Protein AF-A0A8C5TLG9-F1 (afdb_monomer)

Radius of gyration: 28.96 Å; Cα contacts (8 Å, |Δi|>4): 56; chains: 1; bounding box: 76×44×58 Å

pLDDT: mean 71.69, std 20.34, range [40.75, 98.5]

Nearest PDB structures (foldseek):
  8zl9-assembly1_E  TM=5.639E-01  e=2.515E+00  African swine fever virus
  8y3q-assembly1_A  TM=5.079E-01  e=3.062E+00  African swine fever virus
  8zl9-assembly1_D  TM=3.496E-01  e=2.515E+00  African swine fever virus
  3gw6-assembly2_D  TM=3.456E-01  e=9.338E+00  Escherichia phage K1F

Mean predicted aligned error: 16.38 Å

Foldseek 3Di:
DDDDPPQPFDKDKDWDDWDWDPPPDPPIDIDTDIDIDTDGPDPPPPPDDVCPPVPPPDPPDDDDPDDD

Structure (mmCIF, N/CA/C/O backbone):
data_AF-A0A8C5TLG9-F1
#
_entry.id   AF-A0A8C5TLG9-F1
#
loop_
_atom_site.group_PDB
_atom_site.id
_atom_site.type_symbol
_atom_site.label_atom_id
_atom_site.label_alt_id
_atom_site.label_comp_id
_atom_site.label_asym_id
_atom_site.label_entity_id
_atom_site.label_seq_id
_atom_site.pdbx_PDB_ins_code
_atom_site.Cartn_x
_atom_site.Cartn_y
_atom_site.Cartn_z
_atom_site.occupancy
_atom_site.B_iso_or_equiv
_atom_site.auth_seq_id
_atom_site.auth_comp_id
_atom_site.auth_asym_id
_atom_site.auth_atom_id
_atom_site.pdbx_PDB_model_num
ATOM 1 N N . MET A 1 1 ? 14.341 14.869 -38.284 1.00 40.75 1 MET A N 1
ATOM 2 C CA . MET A 1 1 ? 13.270 14.127 -37.588 1.00 40.75 1 MET A CA 1
ATOM 3 C C . MET A 1 1 ? 13.631 14.032 -36.116 1.00 40.75 1 MET A C 1
ATOM 5 O O . MET A 1 1 ? 14.747 13.633 -35.822 1.00 40.75 1 MET A O 1
ATOM 9 N N . GLY A 1 2 ? 12.740 14.454 -35.217 1.00 48.16 2 GLY A N 1
ATOM 10 C CA . GLY A 1 2 ? 12.946 14.328 -33.774 1.00 48.16 2 GLY A CA 1
ATOM 11 C C . GLY A 1 2 ? 12.633 12.913 -33.297 1.00 48.16 2 GLY A C 1
ATOM 12 O O . GLY A 1 2 ? 11.602 12.357 -33.663 1.00 48.16 2 GLY A O 1
ATOM 13 N N . MET A 1 3 ? 13.509 12.350 -32.474 1.00 49.66 3 MET A N 1
ATOM 14 C CA . MET A 1 3 ? 13.211 11.177 -31.661 1.00 49.66 3 MET A CA 1
ATOM 15 C C . MET A 1 3 ? 13.487 11.582 -30.217 1.00 49.66 3 MET A C 1
ATOM 17 O O . MET A 1 3 ? 14.636 11.603 -29.783 1.00 49.66 3 MET A O 1
ATOM 21 N N . SER A 1 4 ? 12.445 11.982 -29.482 1.00 49.59 4 SER A N 1
ATOM 22 C CA . SER A 1 4 ? 12.546 12.062 -28.027 1.00 49.59 4 SER A CA 1
ATOM 23 C C . SER A 1 4 ? 12.672 10.629 -27.516 1.00 49.59 4 SER A C 1
ATOM 25 O O . SER A 1 4 ? 11.695 9.878 -27.537 1.00 49.59 4 SER A O 1
ATOM 27 N N . GLY A 1 5 ? 13.875 10.235 -27.102 1.00 50.69 5 GLY A N 1
ATOM 28 C CA . GLY A 1 5 ? 14.091 9.018 -26.329 1.00 50.69 5 GLY A CA 1
ATOM 29 C C . GLY A 1 5 ? 13.402 9.163 -24.979 1.00 50.69 5 GLY A C 1
ATOM 30 O O . GLY A 1 5 ? 14.006 9.618 -24.015 1.00 50.69 5 GLY A O 1
ATOM 31 N N . GLY A 1 6 ? 12.112 8.840 -24.923 1.00 48.53 6 GLY A N 1
ATOM 32 C CA . GLY A 1 6 ? 11.421 8.625 -23.665 1.00 48.53 6 GLY A CA 1
ATOM 33 C C . GLY A 1 6 ? 11.956 7.333 -23.073 1.00 48.53 6 GLY A C 1
ATOM 34 O O . GLY A 1 6 ? 11.481 6.260 -23.429 1.00 48.53 6 GLY A O 1
ATOM 35 N N . SER A 1 7 ? 12.959 7.433 -22.204 1.00 55.38 7 SER A N 1
ATOM 36 C CA . SER A 1 7 ? 13.340 6.375 -21.274 1.00 55.38 7 SER A CA 1
ATOM 37 C C . SER A 1 7 ? 12.140 6.109 -20.369 1.00 55.38 7 SER A C 1
ATOM 39 O O . SER A 1 7 ? 11.976 6.732 -19.319 1.00 55.38 7 SER A O 1
ATOM 41 N N . SER A 1 8 ? 11.217 5.268 -20.829 1.00 55.88 8 SER A N 1
ATOM 42 C CA . SER A 1 8 ? 10.028 4.920 -20.071 1.00 55.88 8 SER A CA 1
ATOM 43 C C . SER A 1 8 ? 10.430 3.920 -18.999 1.00 55.88 8 SER A C 1
ATOM 45 O O . SER A 1 8 ? 10.313 2.709 -19.189 1.00 55.88 8 SER A O 1
ATOM 47 N N . GLU A 1 9 ? 10.906 4.438 -17.870 1.00 59.41 9 GLU A N 1
ATOM 48 C CA . GLU A 1 9 ? 10.909 3.726 -16.597 1.00 59.41 9 GLU A CA 1
ATOM 49 C C . GLU A 1 9 ? 9.459 3.353 -16.274 1.00 59.41 9 GLU A C 1
ATOM 51 O O . GLU A 1 9 ? 8.685 4.114 -15.689 1.00 59.41 9 GLU A O 1
ATOM 56 N N . LEU A 1 10 ? 9.036 2.182 -16.744 1.00 60.03 10 LEU A N 1
ATOM 57 C CA . LEU A 1 10 ? 7.694 1.682 -16.501 1.00 60.03 10 LEU A CA 1
ATOM 58 C C . LEU A 1 10 ? 7.666 1.088 -15.101 1.00 60.03 10 LEU A C 1
ATOM 60 O O . LEU A 1 10 ? 7.930 -0.095 -14.893 1.00 60.03 10 LEU A O 1
ATOM 64 N N . THR A 1 11 ? 7.315 1.940 -14.145 1.00 75.19 11 THR A N 1
ATOM 65 C CA . THR A 1 11 ? 6.965 1.522 -12.793 1.00 75.19 11 THR A CA 1
ATOM 66 C C . THR A 1 11 ? 5.459 1.303 -12.728 1.00 75.19 11 THR A C 1
ATOM 68 O O . THR A 1 11 ? 4.675 2.242 -12.829 1.00 75.19 11 THR A O 1
ATOM 71 N N . THR A 1 12 ? 5.032 0.050 -12.580 1.00 87.69 12 THR A N 1
ATOM 72 C CA . THR A 1 12 ? 3.630 -0.283 -12.298 1.00 87.69 12 THR A CA 1
ATOM 73 C C . THR A 1 12 ? 3.478 -0.571 -10.814 1.00 87.69 12 THR A C 1
ATOM 75 O O . THR A 1 12 ? 4.148 -1.451 -10.275 1.00 87.69 12 THR A O 1
ATOM 78 N N . VAL A 1 13 ? 2.559 0.137 -10.162 1.00 92.69 13 VAL A N 1
ATOM 79 C CA . VAL A 1 13 ? 2.185 -0.100 -8.765 1.00 92.69 13 VAL A CA 1
ATOM 80 C C . VAL A 1 13 ? 0.772 -0.661 -8.730 1.00 92.69 13 VAL A C 1
ATOM 82 O O . VAL A 1 13 ? -0.130 -0.129 -9.377 1.00 92.69 13 VAL A O 1
ATOM 85 N N . ARG A 1 14 ? 0.562 -1.734 -7.967 1.00 94.75 14 ARG A N 1
ATOM 86 C CA . ARG A 1 14 ? -0.773 -2.242 -7.645 1.00 94.75 14 ARG A CA 1
ATOM 87 C C . ARG A 1 14 ? -0.943 -2.317 -6.138 1.00 94.75 14 ARG A C 1
ATOM 89 O O . ARG A 1 14 ? -0.189 -3.017 -5.471 1.00 94.75 14 ARG A O 1
ATOM 96 N N . VAL A 1 15 ? -1.967 -1.644 -5.629 1.00 96.62 15 VAL A N 1
ATOM 97 C CA . VAL A 1 15 ? -2.400 -1.725 -4.230 1.00 96.62 15 VAL A CA 1
ATOM 98 C C . VAL A 1 15 ? -3.649 -2.592 -4.195 1.00 96.62 15 VAL A C 1
ATOM 100 O O . VAL A 1 15 ? -4.608 -2.318 -4.914 1.00 96.62 15 VAL A O 1
ATOM 103 N N . GLN A 1 16 ? -3.605 -3.688 -3.449 1.00 97.06 16 GLN A N 1
ATOM 104 C CA . GLN A 1 16 ?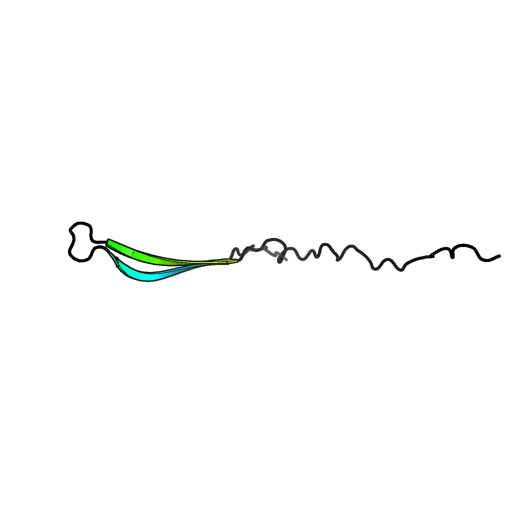 -4.650 -4.709 -3.445 1.00 97.06 16 GLN A CA 1
ATOM 105 C C . GLN A 1 16 ? -4.803 -5.320 -2.049 1.00 97.06 16 GLN A C 1
ATOM 107 O O . GLN A 1 16 ? -3.983 -5.069 -1.169 1.00 97.06 16 GLN A O 1
ATOM 112 N N . ASP A 1 17 ? -5.830 -6.161 -1.895 1.00 97.56 17 ASP A N 1
ATOM 113 C CA . ASP A 1 17 ? -6.052 -6.997 -0.707 1.00 97.56 17 ASP A CA 1
ATOM 114 C C . ASP A 1 17 ? -6.155 -6.171 0.591 1.00 97.56 17 ASP A C 1
ATOM 116 O O . ASP A 1 17 ? -5.277 -6.272 1.447 1.00 97.56 17 ASP A O 1
ATOM 120 N N . PRO A 1 18 ? -7.181 -5.301 0.717 1.00 97.81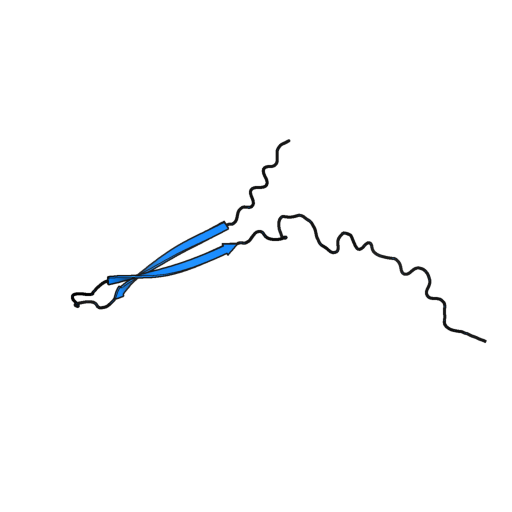 18 PRO A N 1
ATOM 121 C CA . PRO A 1 18 ? -7.422 -4.566 1.952 1.00 97.81 18 PRO A CA 1
ATOM 122 C C . PRO A 1 18 ? -7.768 -5.538 3.078 1.00 97.81 18 PRO A C 1
ATOM 124 O O . PRO A 1 18 ? -8.657 -6.380 2.917 1.00 97.81 18 PRO A O 1
ATOM 127 N N . ARG A 1 19 ? -7.119 -5.397 4.234 1.00 98.06 19 ARG A N 1
ATOM 128 C CA . ARG A 1 19 ? -7.416 -6.224 5.407 1.00 98.06 19 ARG A CA 1
ATOM 129 C C . ARG A 1 19 ? -7.552 -5.369 6.649 1.00 98.06 19 ARG A C 1
ATOM 131 O O . ARG A 1 19 ? -6.760 -4.464 6.888 1.00 98.06 19 ARG A O 1
ATOM 138 N N . VAL A 1 20 ? -8.583 -5.663 7.434 1.00 98.19 20 VAL A N 1
ATOM 139 C CA . VAL A 1 20 ? -8.766 -5.046 8.747 1.00 98.19 20 VAL A CA 1
ATOM 140 C C . VAL A 1 20 ? -7.802 -5.717 9.718 1.00 98.19 20 VAL A C 1
ATOM 142 O O . VAL A 1 20 ? -7.796 -6.938 9.861 1.00 98.19 20 VAL A O 1
ATOM 145 N N . GLN A 1 21 ? -6.994 -4.904 10.381 1.00 98.50 21 GLN A N 1
ATOM 146 C CA . GLN A 1 21 ? -6.077 -5.289 11.441 1.00 98.50 21 GLN A CA 1
ATOM 147 C C . GLN A 1 21 ? -6.621 -4.793 12.777 1.00 98.50 21 GLN A C 1
ATOM 149 O O . GLN A 1 21 ? -7.202 -3.711 12.855 1.00 98.50 21 GLN A O 1
ATOM 154 N N . ASN A 1 22 ? -6.399 -5.568 13.840 1.00 97.06 22 ASN A N 1
ATOM 155 C CA . ASN A 1 22 ? -6.889 -5.272 15.191 1.00 97.06 22 ASN A CA 1
ATOM 156 C C . ASN A 1 22 ? -8.410 -5.023 15.251 1.00 97.06 22 ASN A C 1
ATOM 158 O O . ASN A 1 22 ? -8.877 -4.113 15.940 1.00 97.06 22 ASN A O 1
ATOM 162 N N . GLU A 1 23 ? -9.188 -5.826 14.521 1.00 97.38 23 GLU A N 1
ATOM 163 C CA . GLU A 1 23 ? -10.643 -5.684 14.460 1.00 97.38 23 GLU A CA 1
ATOM 164 C C . GLU A 1 23 ? -11.277 -5.715 15.864 1.00 97.38 23 GLU A C 1
ATOM 166 O O . GLU A 1 23 ? -10.944 -6.551 16.704 1.00 97.38 23 GLU A O 1
ATOM 171 N N . GLY A 1 24 ? -12.173 -4.760 16.138 1.00 95.88 24 GLY A N 1
ATOM 172 C CA . GLY A 1 24 ? -12.832 -4.612 17.441 1.00 95.88 24 GLY A CA 1
ATOM 173 C C . GLY A 1 24 ? -12.013 -3.886 18.519 1.00 95.88 24 GLY A C 1
ATOM 174 O O . GLY A 1 24 ? -12.537 -3.635 19.602 1.00 95.88 24 GLY A O 1
ATOM 175 N N . SER A 1 25 ? -10.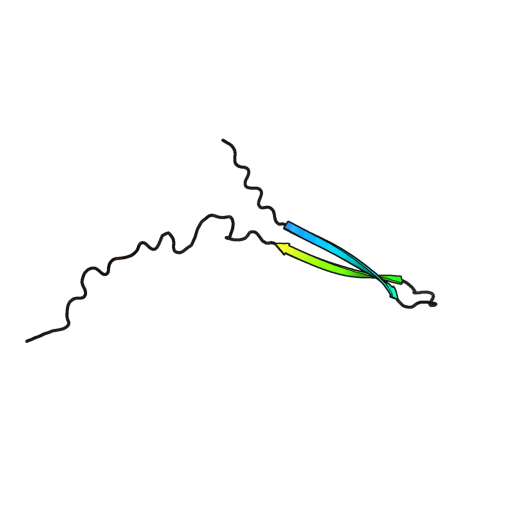764 -3.502 18.238 1.00 97.38 25 SER A N 1
ATOM 176 C CA . SER A 1 25 ? -9.953 -2.643 19.110 1.00 97.38 25 SER A CA 1
ATOM 177 C C . SER A 1 25 ? -10.097 -1.162 18.740 1.00 97.38 25 SER A C 1
ATOM 179 O O . SER A 1 25 ? -10.374 -0.808 17.594 1.00 97.38 25 SER A O 1
ATOM 181 N N . TRP A 1 26 ? -9.825 -0.271 19.698 1.00 97.56 26 TRP A N 1
ATOM 182 C CA . TRP A 1 26 ? -9.744 1.178 19.463 1.00 97.56 26 TRP A CA 1
ATOM 183 C C . TRP A 1 26 ? -8.656 1.560 18.443 1.00 97.56 26 TRP A C 1
ATOM 185 O O . TRP A 1 26 ? -8.747 2.610 17.816 1.00 97.56 26 TRP A O 1
ATOM 195 N N . ASN A 1 27 ? -7.637 0.709 18.276 1.00 97.06 27 ASN A N 1
ATOM 196 C CA . ASN A 1 27 ? -6.539 0.890 17.326 1.00 97.06 27 ASN A CA 1
ATOM 197 C C . ASN A 1 27 ? -6.710 0.056 16.043 1.00 97.06 27 ASN A C 1
ATOM 199 O O . ASN A 1 27 ? -5.712 -0.335 15.435 1.00 97.06 27 ASN A O 1
ATOM 203 N N . SER A 1 28 ? -7.951 -0.258 15.668 1.00 97.56 28 SER A N 1
ATOM 204 C CA . SER A 1 28 ? -8.254 -0.929 14.403 1.00 97.56 28 SER A CA 1
ATOM 205 C C . SER A 1 28 ? -7.824 -0.070 13.206 1.00 97.56 28 SER A C 1
ATOM 207 O O . SER A 1 28 ? -8.033 1.146 13.201 1.00 97.56 28 SER A O 1
ATOM 209 N N . TYR A 1 29 ? -7.215 -0.691 12.193 1.00 98.38 29 TYR A N 1
ATOM 210 C CA . TYR A 1 29 ? -6.793 -0.030 10.952 1.00 98.38 29 TYR A CA 1
ATOM 211 C C . TYR A 1 29 ? -6.902 -0.972 9.752 1.00 98.38 29 TYR A C 1
ATOM 213 O O . TYR A 1 29 ? -7.059 -2.177 9.911 1.00 98.38 29 TYR A O 1
ATOM 221 N N . VAL A 1 30 ? -6.822 -0.424 8.538 1.00 98.12 30 VAL A N 1
ATOM 222 C CA . VAL A 1 30 ? -6.774 -1.218 7.304 1.00 98.12 30 VAL A CA 1
ATOM 223 C C . VAL A 1 30 ? -5.370 -1.152 6.726 1.00 98.12 30 VAL A C 1
ATOM 225 O O . VAL A 1 30 ? -4.856 -0.054 6.502 1.00 98.12 30 VAL A O 1
ATOM 228 N N . ASP A 1 31 ? -4.765 -2.307 6.472 1.00 98.25 31 ASP A N 1
ATOM 229 C CA . ASP A 1 31 ? -3.540 -2.409 5.685 1.00 98.25 31 ASP A CA 1
ATOM 230 C C . ASP A 1 31 ? -3.809 -2.952 4.277 1.00 98.25 31 ASP A C 1
ATOM 232 O O . ASP A 1 31 ? -4.915 -3.380 3.938 1.00 98.25 31 ASP A O 1
ATOM 236 N N . TYR A 1 32 ? -2.789 -2.844 3.424 1.00 98.38 32 TYR A N 1
ATOM 237 C CA . TYR A 1 32 ? -2.859 -3.219 2.018 1.00 98.38 32 TYR A CA 1
ATOM 238 C C . TYR A 1 32 ? -1.596 -3.954 1.601 1.00 98.38 32 TYR A C 1
ATOM 240 O O . TYR A 1 32 ? -0.487 -3.635 2.037 1.00 98.38 32 TYR A O 1
ATOM 248 N N . LYS A 1 33 ? -1.749 -4.864 0.644 1.00 97.31 33 LYS A N 1
ATOM 249 C CA . LYS A 1 33 ? -0.623 -5.458 -0.063 1.00 97.31 33 LYS A CA 1
ATOM 250 C C . LYS A 1 33 ? -0.246 -4.598 -1.264 1.00 97.31 33 LYS A C 1
ATOM 252 O O . LYS A 1 33 ? -1.066 -4.336 -2.147 1.00 97.31 33 LYS A O 1
ATOM 257 N N . ILE A 1 34 ? 1.019 -4.195 -1.322 1.00 96.12 34 ILE A N 1
ATOM 258 C CA . ILE A 1 34 ? 1.565 -3.406 -2.428 1.00 96.12 34 ILE A CA 1
ATOM 259 C C . ILE A 1 34 ? 2.430 -4.315 -3.301 1.00 96.12 34 ILE A C 1
ATOM 261 O O . ILE A 1 34 ? 3.362 -4.955 -2.820 1.00 96.12 34 ILE A O 1
ATOM 265 N N . PHE A 1 35 ? 2.121 -4.357 -4.594 1.00 94.06 35 PHE A N 1
ATOM 266 C CA . PHE A 1 35 ? 2.946 -4.988 -5.615 1.00 94.06 35 PHE A CA 1
ATOM 267 C C . PHE A 1 35 ? 3.595 -3.910 -6.470 1.00 94.06 35 PHE A C 1
ATOM 269 O O . PHE A 1 35 ? 2.912 -3.051 -7.032 1.00 94.06 35 PHE A O 1
ATOM 276 N N . LEU A 1 36 ? 4.913 -3.993 -6.588 1.00 92.25 36 LEU A N 1
ATOM 277 C CA . LEU A 1 36 ? 5.723 -3.082 -7.374 1.00 92.25 36 LEU A CA 1
ATOM 278 C C . LEU A 1 36 ? 6.379 -3.867 -8.510 1.00 92.25 36 LEU A C 1
ATOM 280 O O . LEU A 1 36 ? 7.103 -4.829 -8.265 1.00 92.25 36 LEU A O 1
ATOM 284 N N . HIS A 1 37 ? 6.119 -3.456 -9.747 1.00 85.31 37 HIS A N 1
ATOM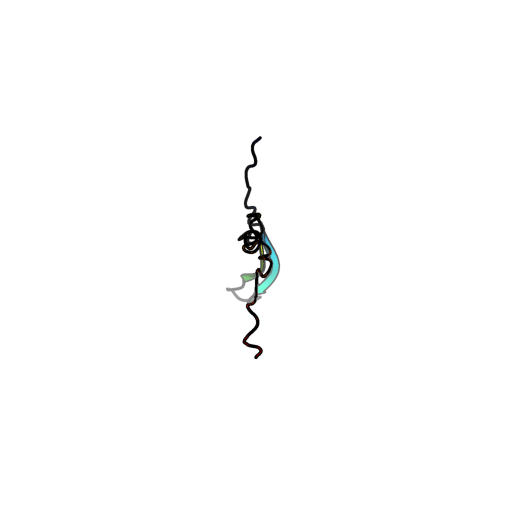 285 C CA . HIS A 1 37 ? 6.838 -3.933 -10.921 1.00 85.31 37 HIS A CA 1
ATOM 286 C C . HIS A 1 37 ? 7.657 -2.776 -11.481 1.00 85.31 37 HIS A C 1
ATOM 288 O O . HIS A 1 37 ? 7.095 -1.825 -12.025 1.00 85.31 37 HIS A O 1
ATOM 294 N N . VAL A 1 38 ? 8.975 -2.859 -11.327 1.00 76.75 38 VAL A N 1
ATOM 295 C CA . VAL A 1 38 ? 9.921 -1.899 -11.895 1.00 76.75 38 VAL A CA 1
ATOM 296 C C . VAL A 1 38 ? 10.517 -2.485 -13.165 1.00 76.75 38 VAL A C 1
ATOM 298 O O . VAL A 1 38 ? 11.109 -3.563 -13.140 1.00 76.75 38 VAL A O 1
ATOM 301 N N . ARG A 1 39 ? 10.360 -1.775 -14.281 1.00 67.06 39 ARG A N 1
ATOM 302 C CA . ARG A 1 39 ? 11.203 -1.977 -15.458 1.00 67.06 39 ARG A CA 1
ATOM 303 C C . ARG A 1 39 ? 12.192 -0.837 -15.526 1.00 67.06 39 ARG A C 1
ATOM 305 O O . ARG A 1 39 ? 11.806 0.315 -15.709 1.00 67.06 39 ARG A O 1
ATOM 312 N N . TRP A 1 40 ? 13.453 -1.190 -15.341 1.00 60.78 40 TRP A N 1
ATOM 313 C CA . TRP A 1 40 ? 14.569 -0.284 -15.510 1.00 60.78 40 TRP A CA 1
ATOM 314 C C . TRP A 1 40 ? 15.056 -0.390 -16.951 1.00 60.78 40 TRP A C 1
ATOM 316 O O . TRP A 1 40 ? 15.451 -1.475 -17.371 1.00 60.78 40 TRP A O 1
ATOM 326 N N . MET A 1 41 ? 15.019 0.717 -17.693 1.00 62.44 41 MET A N 1
ATOM 327 C CA . MET A 1 41 ? 15.698 0.810 -18.985 1.00 62.44 41 MET A CA 1
ATOM 328 C C . MET A 1 41 ? 17.136 1.266 -18.745 1.00 62.44 41 MET A C 1
ATOM 330 O O . MET A 1 41 ? 17.460 2.450 -18.825 1.00 62.44 41 MET A O 1
ATOM 334 N N . GLY A 1 42 ? 17.991 0.323 -18.368 1.00 66.88 42 GLY A N 1
ATOM 335 C CA . GLY A 1 42 ? 19.432 0.516 -18.265 1.00 66.88 42 GLY A CA 1
ATOM 336 C C . GLY A 1 42 ? 20.103 -0.442 -19.233 1.00 66.88 42 GLY A C 1
ATOM 337 O O . GLY A 1 42 ? 19.957 -1.648 -19.076 1.00 66.88 42 GLY A O 1
ATOM 338 N N . TRP A 1 43 ? 20.816 0.104 -20.220 1.00 56.69 43 TRP A N 1
ATOM 339 C CA . TRP A 1 43 ? 21.508 -0.579 -21.330 1.00 56.69 43 TRP A CA 1
ATOM 340 C C . TRP A 1 43 ? 20.653 -1.241 -22.419 1.00 56.69 43 TRP A C 1
ATOM 342 O O . TRP A 1 43 ? 21.013 -1.125 -23.587 1.00 56.69 43 TRP A O 1
ATOM 352 N N . ASP A 1 44 ? 19.511 -1.842 -22.101 1.00 61.16 44 ASP 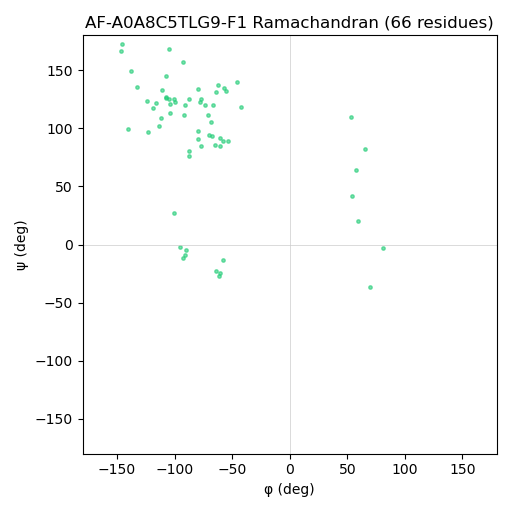A N 1
ATOM 353 C CA . ASP A 1 44 ? 18.619 -2.495 -23.079 1.00 61.16 44 ASP A CA 1
ATOM 354 C C . ASP A 1 44 ? 18.048 -1.546 -24.156 1.00 61.16 44 ASP A C 1
ATOM 356 O O . ASP A 1 44 ? 17.751 -1.968 -25.272 1.00 61.16 44 ASP A O 1
ATOM 360 N N . GLY A 1 45 ? 17.923 -0.253 -23.842 1.00 62.50 45 GLY A N 1
ATOM 361 C CA . GLY A 1 45 ? 17.452 0.785 -24.766 1.00 62.50 45 GLY A CA 1
ATOM 362 C C . GLY A 1 45 ? 18.545 1.573 -25.497 1.00 62.50 45 GLY A C 1
ATOM 363 O O . GLY A 1 45 ? 18.217 2.457 -26.286 1.00 62.50 45 GLY A O 1
ATOM 364 N N . MET A 1 46 ? 19.831 1.313 -25.233 1.00 66.06 46 MET A N 1
ATOM 365 C CA . MET A 1 46 ? 20.940 2.128 -25.763 1.00 66.06 46 MET A CA 1
ATOM 366 C C . MET A 1 46 ? 21.481 1.639 -27.113 1.00 66.06 46 MET A C 1
ATOM 368 O O . MET A 1 46 ? 22.324 2.315 -27.700 1.00 66.06 46 MET A O 1
ATOM 372 N N . GLY A 1 47 ? 20.993 0.500 -27.621 1.00 57.47 47 GLY A N 1
ATOM 373 C CA . GLY A 1 47 ? 21.396 -0.037 -28.927 1.00 57.47 47 GLY A CA 1
ATOM 374 C C . GLY A 1 47 ? 22.897 -0.325 -29.052 1.00 57.47 47 GLY A C 1
ATOM 375 O O . GLY A 1 47 ? 23.405 -0.372 -30.164 1.00 57.47 47 GLY A O 1
ATOM 376 N N . TRP A 1 48 ? 23.595 -0.462 -27.924 1.00 60.00 48 TRP A N 1
ATOM 377 C CA . TRP A 1 48 ? 25.015 -0.781 -27.843 1.00 60.00 48 TRP A CA 1
ATOM 378 C C . TRP A 1 48 ? 25.151 -2.164 -27.209 1.00 60.00 48 TRP A C 1
ATOM 380 O O . TRP A 1 48 ? 25.010 -2.287 -25.990 1.00 60.00 48 TRP A O 1
ATOM 390 N N . ASP A 1 49 ? 25.409 -3.197 -28.015 1.00 63.72 49 ASP A N 1
ATOM 391 C CA . ASP A 1 49 ? 25.981 -4.432 -27.487 1.00 63.72 49 ASP A CA 1
ATOM 392 C C . ASP A 1 49 ? 27.489 -4.177 -27.277 1.00 63.72 49 ASP A C 1
ATOM 394 O O . ASP A 1 49 ? 28.186 -3.784 -28.218 1.00 63.72 49 ASP A O 1
ATOM 398 N N . PRO A 1 50 ? 28.040 -4.349 -26.061 1.00 67.38 50 PRO A N 1
ATOM 399 C CA . PRO A 1 50 ? 29.476 -4.195 -25.821 1.00 67.38 50 PRO A CA 1
ATOM 400 C C . PRO A 1 50 ? 30.353 -5.125 -26.682 1.00 67.38 50 PRO A C 1
ATOM 402 O O . PRO A 1 50 ? 31.560 -4.892 -26.776 1.00 67.38 50 PRO A O 1
ATOM 405 N N . TRP A 1 51 ? 29.770 -6.140 -27.327 1.00 69.19 51 TRP A N 1
ATOM 406 C CA . TRP A 1 51 ? 30.449 -7.050 -28.248 1.00 69.19 51 TRP A CA 1
ATOM 407 C C . TRP A 1 51 ? 30.373 -6.626 -29.729 1.00 69.19 51 TRP A C 1
ATOM 409 O O . TRP A 1 51 ? 31.160 -7.139 -30.521 1.00 69.19 51 TRP A O 1
ATOM 419 N N . ASP A 1 52 ? 29.540 -5.647 -30.115 1.00 67.12 52 ASP A N 1
ATOM 420 C CA . ASP A 1 52 ? 29.395 -5.184 -31.516 1.00 67.12 52 ASP A CA 1
ATOM 421 C C . ASP A 1 52 ? 30.681 -4.550 -32.087 1.00 67.12 52 ASP A C 1
ATOM 423 O O . ASP A 1 52 ? 30.887 -4.497 -33.300 1.00 67.12 52 ASP A O 1
ATOM 427 N N . GLY A 1 53 ? 31.567 -4.061 -31.213 1.00 59.12 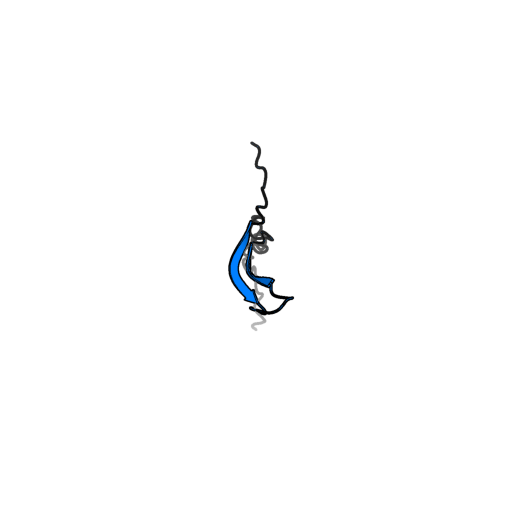53 GLY A N 1
ATOM 428 C CA . GLY A 1 53 ? 32.881 -3.518 -31.579 1.00 59.12 53 GLY A CA 1
ATOM 429 C C . GLY A 1 53 ? 34.011 -4.551 -31.579 1.00 59.12 53 GLY A C 1
ATOM 430 O O . GLY A 1 53 ? 35.116 -4.248 -32.031 1.00 59.12 53 GLY A O 1
ATOM 431 N N . MET A 1 54 ? 33.762 -5.767 -31.089 1.00 56.94 54 MET A N 1
ATOM 432 C CA . MET A 1 54 ? 34.726 -6.859 -31.165 1.00 56.94 54 MET A CA 1
ATOM 433 C C . MET A 1 54 ? 34.518 -7.568 -32.495 1.00 56.94 54 MET A C 1
ATOM 435 O O . MET A 1 54 ? 33.902 -8.628 -32.578 1.00 56.94 54 MET A O 1
ATOM 439 N N . GLY A 1 55 ? 35.012 -6.929 -33.559 1.00 46.91 55 GLY A N 1
ATOM 440 C CA . GLY A 1 55 ? 35.100 -7.551 -34.870 1.00 46.91 55 GLY A CA 1
ATOM 441 C C . GLY A 1 55 ? 35.671 -8.960 -34.737 1.00 46.91 55 GLY A C 1
ATOM 442 O O . GLY A 1 55 ? 36.589 -9.194 -33.949 1.00 46.91 55 GLY A O 1
ATOM 443 N N . SER A 1 56 ? 35.105 -9.893 -35.500 1.00 56.25 56 SER A N 1
ATOM 444 C CA . SER A 1 56 ? 35.654 -11.225 -35.716 1.00 56.25 56 SER A CA 1
ATOM 445 C C . SER A 1 56 ? 37.098 -11.086 -36.200 1.00 56.25 56 SER A C 1
ATOM 447 O O . SER A 1 56 ? 37.355 -10.956 -37.398 1.00 56.25 56 SER A O 1
ATOM 449 N N . GLY A 1 57 ? 38.042 -11.040 -35.265 1.00 47.47 57 GLY A N 1
ATOM 450 C CA . GLY A 1 57 ? 39.455 -11.133 -35.555 1.00 47.47 57 GLY A CA 1
ATOM 451 C C . GLY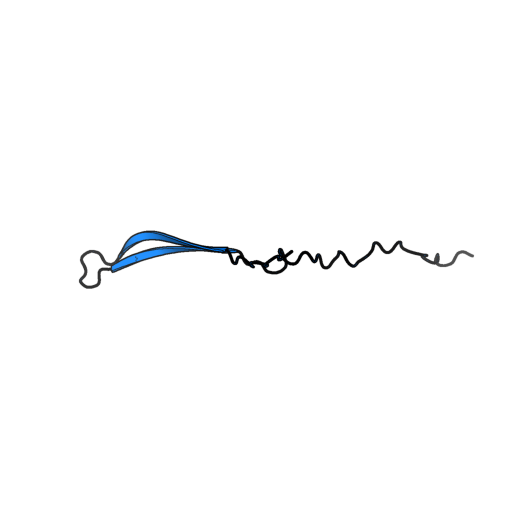 A 1 57 ? 39.691 -12.542 -36.054 1.00 47.47 57 GLY A C 1
ATOM 452 O O . GLY A 1 57 ? 39.845 -13.465 -35.258 1.00 47.47 57 GLY A O 1
ATOM 453 N N . SER A 1 58 ? 39.653 -12.710 -37.374 1.00 51.81 58 SER A N 1
ATOM 454 C CA . SER A 1 58 ? 40.313 -13.809 -38.058 1.00 51.81 58 SER A CA 1
ATOM 455 C C . SER A 1 58 ? 41.685 -13.969 -37.414 1.00 51.81 58 SER A C 1
ATOM 457 O O . SER A 1 58 ? 42.468 -13.021 -37.403 1.00 51.81 58 SER A O 1
ATOM 459 N N . THR A 1 59 ? 41.952 -15.129 -36.822 1.00 49.81 59 THR A N 1
ATOM 460 C CA . THR A 1 59 ? 43.279 -15.496 -36.331 1.00 49.81 59 THR A CA 1
ATOM 461 C C . THR A 1 59 ? 44.236 -15.504 -37.520 1.00 49.81 59 THR A C 1
ATOM 463 O O . THR A 1 59 ? 44.343 -16.491 -38.245 1.00 49.81 59 THR A O 1
ATOM 466 N N . GLU A 1 60 ? 44.873 -14.363 -37.770 1.00 49.25 60 GLU A N 1
ATOM 467 C CA . GLU A 1 60 ? 46.026 -14.237 -38.646 1.00 49.25 60 GLU A CA 1
ATOM 468 C C . GLU A 1 60 ? 47.214 -14.896 -37.937 1.00 49.25 60 GLU A C 1
ATOM 470 O O . GLU A 1 60 ? 47.684 -14.410 -36.913 1.00 49.25 60 GLU A O 1
ATOM 475 N N . GLY A 1 61 ? 47.656 -16.029 -38.489 1.00 48.53 61 GLY A N 1
ATOM 476 C CA . GLY A 1 61 ? 49.005 -16.572 -38.336 1.00 48.53 61 GLY A CA 1
ATOM 477 C C . GLY A 1 61 ? 49.418 -17.019 -36.935 1.00 48.53 61 GLY A C 1
ATOM 478 O O . GLY A 1 61 ? 50.193 -16.332 -36.277 1.00 48.53 61 GLY A O 1
ATOM 479 N N . ASP A 1 62 ? 49.023 -18.230 -36.545 1.00 49.59 62 ASP A N 1
ATOM 480 C CA . ASP A 1 62 ? 49.816 -19.008 -35.586 1.00 49.59 62 ASP A CA 1
ATOM 481 C C . ASP A 1 62 ? 51.151 -19.387 -36.264 1.00 49.59 62 ASP A C 1
ATOM 483 O O . ASP A 1 62 ? 51.124 -20.044 -37.312 1.00 49.59 62 ASP A O 1
ATOM 487 N N . PRO A 1 63 ? 52.331 -18.993 -35.747 1.00 52.69 63 PRO A N 1
ATOM 488 C CA . PRO A 1 63 ? 53.577 -19.592 -36.197 1.00 52.69 63 PRO A CA 1
ATOM 489 C C . PRO A 1 63 ? 53.671 -21.001 -35.602 1.0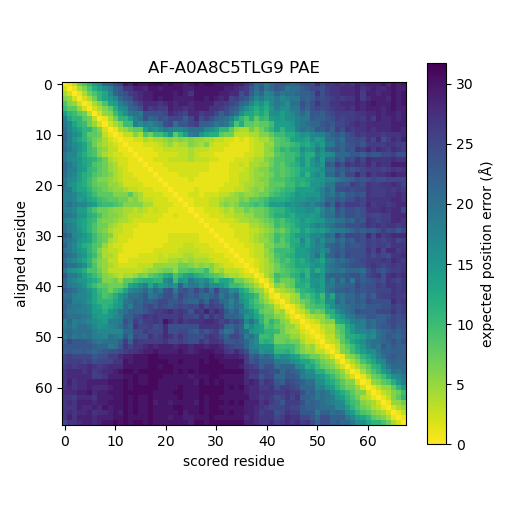0 52.69 63 PRO A C 1
ATOM 491 O O . PRO A 1 63 ? 53.674 -21.167 -34.382 1.00 52.69 63 PRO A O 1
ATOM 494 N N . GLU A 1 64 ? 53.753 -22.025 -36.456 1.00 57.22 64 GLU A N 1
ATOM 495 C CA . GLU A 1 64 ? 53.939 -23.399 -35.985 1.00 57.22 64 GLU A CA 1
ATOM 496 C C . GLU A 1 64 ? 55.209 -23.516 -35.119 1.00 57.22 64 GLU A C 1
ATOM 498 O O . GLU A 1 64 ? 56.272 -23.002 -35.496 1.00 57.22 64 GLU A O 1
ATOM 503 N N . PRO A 1 65 ? 55.146 -24.197 -33.960 1.00 47.25 65 PRO A N 1
ATOM 504 C CA . PRO A 1 65 ? 56.304 -24.353 -33.105 1.00 47.25 65 PRO A CA 1
ATOM 505 C C . PRO A 1 65 ? 57.191 -25.469 -33.664 1.00 47.25 65 PRO A C 1
ATOM 507 O O . PRO A 1 65 ? 56.945 -26.639 -33.410 1.00 47.25 65 PRO A O 1
ATOM 510 N N . GLY A 1 66 ? 58.230 -25.085 -34.409 1.00 54.69 66 GLY A N 1
ATOM 511 C CA . GLY A 1 66 ? 59.461 -25.854 -34.644 1.00 54.69 66 GLY A CA 1
ATOM 512 C C . GLY A 1 66 ? 59.326 -27.297 -35.161 1.00 54.69 66 GLY A C 1
ATOM 513 O O . GLY A 1 66 ? 59.041 -28.220 -34.402 1.00 54.69 66 GLY A O 1
ATOM 514 N N . GLY A 1 67 ? 59.713 -27.522 -36.421 1.00 45.94 67 GLY A N 1
ATOM 515 C CA . GLY A 1 67 ? 59.892 -28.860 -36.992 1.00 45.94 67 GLY A CA 1
ATOM 516 C C . GLY A 1 67 ? 61.115 -28.959 -37.911 1.00 45.94 67 GLY A C 1
ATOM 517 O O . GLY A 1 67 ? 61.007 -28.597 -39.075 1.00 45.94 67 GLY A O 1
ATOM 518 N N . VAL A 1 68 ? 62.203 -29.503 -37.336 1.00 45.94 68 VAL A N 1
ATOM 519 C CA . VAL A 1 68 ? 63.493 -30.022 -37.878 1.00 45.94 68 VAL A CA 1
ATOM 520 C C . VAL A 1 68 ? 64.462 -29.098 -38.623 1.00 45.94 68 VAL A C 1
ATOM 522 O O . VAL A 1 68 ? 64.153 -28.605 -39.725 1.00 45.94 68 VAL A O 1
#

Sequence (68 aa):
MGMSGGSSELTTVRVQD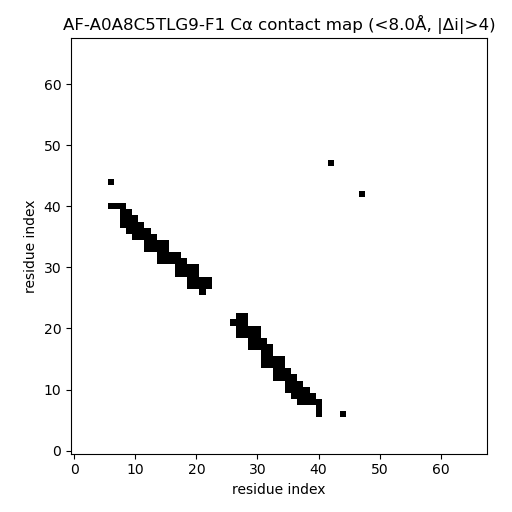PRVQNEGSWNSYVDYKIFLHVRWMGWDGMGWDPWDGMGSGSTEGDPEPGGV

Organism: NCBI:txid2593467

Secondary structure (DSSP, 8-state):
---------EEEEEEEEEEEESTTSTT-EEEEEEEEEEE--SSTTS---TTTTS-------PPP----

InterPro domains:
  IPR043544 Sorting nexin-10/11 [PTHR46209] (7-37)

Solvent-accessible surface area (backbone atoms only — not comparable to full-atom values): 4867 Å² total; per-residue (Å²): 136,90,77,84,82,74,80,69,61,50,68,49,78,45,80,43,74,78,41,76,39,57,77,94,47,97,77,46,47,74,50,67,47,74,47,79,46,78,44,78,75,71,64,81,78,67,83,62,61,90,59,76,78,62,65,87,72,72,85,78,74,84,79,80,84,82,84,135